Protein AF-P0DN00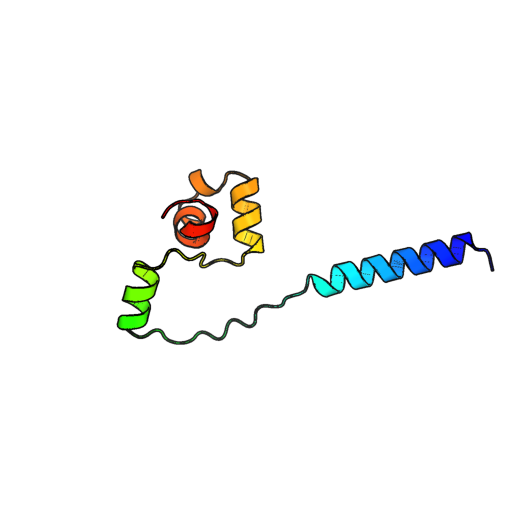-F1 (afdb_monomer_lite)

Sequence (80 aa):
MNLKVLAVFVLCAILVVVTAERRGTETGVYKKDTLQDLIKRTRNCIDRFPTGTCKQVKKGGSCKNSDKYRMNCRKTCGLC

InterPro domains:
  IPR003582 ShKT domain [PF01549] (44-80)
  IPR003582 ShKT domain [PS51670] (45-80)

pLDDT: mean 85.29, std 12.06, range [51.78, 96.19]

Radius of gyration: 19.95 Å; chains: 1; bounding box: 64×19×35 Å

Foldseek 3Di:
DDPVVVVVVVVVVVVVVVVVVPPPPDPDDDDDDDPVRVVVVVPDQDAQDDPVVLVVCVVVVVCVVDPVSVVRNVNSSVVD

Structure (mmCIF, N/CA/C/O backbone):
data_AF-P0DN00-F1
#
_entry.id   AF-P0DN00-F1
#
loop_
_atom_site.group_PDB
_atom_site.id
_atom_site.type_symbol
_atom_site.label_atom_id
_atom_site.label_alt_id
_atom_site.label_comp_id
_atom_site.label_asym_id
_atom_site.label_entity_id
_atom_site.label_seq_id
_atom_site.pdbx_PDB_ins_code
_atom_site.Cartn_x
_atom_site.Cartn_y
_atom_site.Cartn_z
_atom_site.occupancy
_atom_site.B_iso_or_equiv
_atom_site.auth_seq_id
_atom_site.auth_comp_id
_atom_site.auth_asym_id
_atom_site.auth_atom_id
_atom_site.pdbx_PDB_model_num
ATOM 1 N N . MET A 1 1 ? 43.596 -13.270 -23.766 1.00 65.31 1 MET A N 1
ATOM 2 C CA . MET A 1 1 ? 42.369 -12.817 -23.070 1.00 65.31 1 MET A CA 1
ATOM 3 C C . MET A 1 1 ? 42.335 -13.480 -21.702 1.00 65.31 1 MET A C 1
ATOM 5 O O . MET A 1 1 ? 42.367 -14.701 -21.640 1.00 65.31 1 MET A O 1
ATOM 9 N N . ASN A 1 2 ? 42.384 -12.710 -20.615 1.00 86.62 2 ASN A N 1
ATOM 10 C CA . ASN A 1 2 ? 42.477 -13.278 -19.268 1.00 86.62 2 ASN A CA 1
ATOM 11 C C . ASN A 1 2 ? 41.142 -13.917 -18.864 1.00 86.62 2 ASN A C 1
ATOM 13 O O . ASN A 1 2 ? 40.111 -13.251 -18.929 1.00 86.62 2 ASN A O 1
ATOM 17 N N . LEU A 1 3 ? 41.164 -15.159 -18.373 1.00 88.25 3 LEU A N 1
ATOM 18 C CA . LEU A 1 3 ? 39.977 -15.859 -17.855 1.00 88.25 3 LEU A CA 1
ATOM 19 C C . LEU A 1 3 ? 39.202 -15.017 -16.818 1.00 88.25 3 LEU A C 1
ATOM 21 O O . LEU A 1 3 ? 37.977 -15.032 -16.787 1.00 88.25 3 LEU A O 1
ATOM 25 N N . LYS A 1 4 ? 39.916 -14.201 -16.029 1.00 90.00 4 LYS A N 1
ATOM 26 C CA . LYS A 1 4 ? 39.339 -13.242 -15.070 1.00 90.00 4 LYS A CA 1
ATOM 27 C C . LYS A 1 4 ? 38.457 -12.182 -15.738 1.00 90.00 4 LYS A C 1
ATOM 29 O O . LYS A 1 4 ? 37.407 -11.845 -15.209 1.00 90.00 4 LYS A O 1
ATOM 34 N N . VAL A 1 5 ? 38.866 -11.674 -16.902 1.00 91.50 5 VAL A N 1
ATOM 35 C CA . VAL A 1 5 ? 38.102 -10.667 -17.656 1.00 91.50 5 VAL A CA 1
ATOM 36 C C . VAL A 1 5 ? 36.821 -11.293 -18.206 1.00 91.50 5 VAL A C 1
ATOM 38 O O . VAL A 1 5 ? 35.752 -10.711 -18.058 1.00 91.50 5 VAL A O 1
ATOM 41 N N . LEU A 1 6 ? 36.906 -12.516 -18.747 1.00 90.69 6 LEU A N 1
ATOM 42 C CA . LEU A 1 6 ? 35.729 -13.289 -19.166 1.00 90.69 6 LEU A CA 1
ATOM 43 C C . LEU A 1 6 ? 34.753 -13.515 -18.001 1.00 90.69 6 LEU A C 1
ATOM 45 O O . LEU A 1 6 ? 33.557 -13.296 -18.166 1.00 90.69 6 LEU A O 1
ATOM 49 N N . ALA A 1 7 ? 35.251 -13.873 -16.813 1.00 92.69 7 ALA A N 1
ATOM 50 C CA . ALA A 1 7 ? 34.413 -14.057 -15.628 1.00 92.69 7 ALA A CA 1
ATOM 51 C C . ALA A 1 7 ? 33.666 -12.772 -15.226 1.00 92.69 7 ALA A C 1
ATOM 53 O O . ALA A 1 7 ? 32.480 -12.830 -14.910 1.00 92.69 7 ALA A O 1
ATOM 54 N N . VAL A 1 8 ? 34.323 -11.606 -15.289 1.00 94.25 8 VAL A N 1
ATOM 55 C CA . VAL A 1 8 ? 33.679 -10.311 -15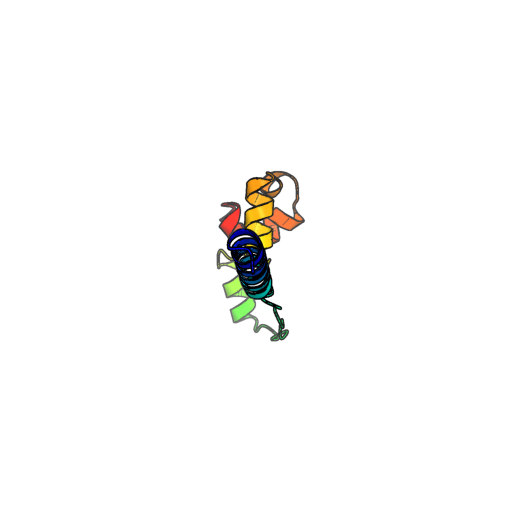.007 1.00 94.25 8 VAL A CA 1
ATOM 56 C C . VAL A 1 8 ? 32.575 -10.008 -16.023 1.00 94.25 8 VAL A C 1
ATOM 58 O O . VAL A 1 8 ? 31.470 -9.658 -15.617 1.00 94.25 8 VAL A O 1
ATOM 61 N N . PHE A 1 9 ? 32.821 -10.204 -17.323 1.00 93.75 9 PHE A N 1
ATOM 62 C CA . PHE A 1 9 ? 31.789 -10.007 -18.351 1.00 93.75 9 PHE A CA 1
ATOM 63 C C . PHE A 1 9 ? 30.578 -10.924 -18.146 1.00 93.75 9 PHE A C 1
ATOM 65 O O . PHE A 1 9 ? 29.441 -10.465 -18.251 1.00 93.75 9 PHE A O 1
ATOM 72 N N . VAL A 1 10 ? 30.811 -12.194 -17.803 1.00 94.56 10 VAL A N 1
ATOM 73 C CA . VAL A 1 10 ? 29.740 -13.158 -17.509 1.00 94.56 10 VAL A CA 1
ATOM 74 C C . VAL A 1 10 ? 28.939 -12.727 -16.277 1.00 94.56 10 VAL A C 1
ATOM 76 O O . VAL A 1 10 ? 27.712 -12.711 -16.330 1.00 94.56 10 VAL A O 1
ATOM 79 N N . LEU A 1 11 ? 29.598 -12.306 -15.191 1.00 94.50 11 LEU A N 1
ATOM 80 C CA . LEU A 1 11 ? 28.916 -11.792 -13.996 1.00 94.50 11 LEU A CA 1
ATOM 81 C C . LEU A 1 11 ? 28.083 -10.539 -14.302 1.00 94.50 11 LEU A C 1
ATOM 83 O O . LEU A 1 11 ? 26.938 -10.444 -13.860 1.00 94.50 11 LEU A O 1
ATOM 87 N N . CYS A 1 12 ? 28.612 -9.602 -15.094 1.00 94.12 12 CYS A N 1
ATOM 88 C CA . CYS A 1 12 ? 27.867 -8.425 -15.540 1.00 94.12 12 CYS A CA 1
ATOM 89 C C . CYS A 1 12 ? 26.636 -8.807 -16.375 1.00 94.12 12 CYS A C 1
ATOM 91 O O . CYS A 1 12 ? 25.557 -8.264 -16.143 1.00 94.12 12 CYS A O 1
ATOM 93 N N . ALA A 1 13 ? 26.764 -9.766 -17.298 1.00 92.44 13 ALA A N 1
ATOM 94 C CA . ALA A 1 13 ? 25.638 -10.257 -18.091 1.00 92.44 13 ALA A CA 1
ATOM 95 C C . ALA A 1 13 ? 24.555 -10.898 -17.206 1.00 92.44 13 ALA A C 1
ATOM 97 O O . ALA A 1 13 ? 23.373 -10.593 -17.369 1.00 92.44 13 ALA A O 1
ATOM 98 N N . ILE A 1 14 ? 24.948 -11.707 -16.2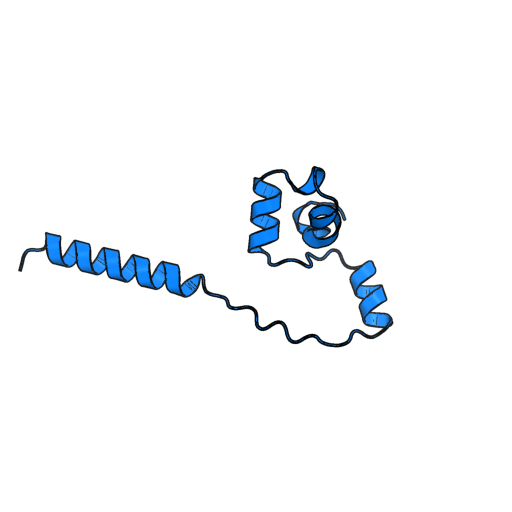14 1.00 92.44 14 ILE A N 1
ATOM 99 C CA . ILE A 1 14 ? 24.019 -12.299 -15.239 1.00 92.44 14 ILE A CA 1
ATOM 100 C C . ILE A 1 14 ? 23.271 -11.199 -14.468 1.00 92.44 14 ILE A C 1
ATOM 102 O O . ILE A 1 14 ? 22.052 -11.269 -14.337 1.00 92.44 14 ILE A O 1
ATOM 106 N N . LEU A 1 15 ? 23.960 -10.153 -13.997 1.00 89.56 15 LEU A N 1
ATOM 107 C CA . LEU A 1 15 ? 23.326 -9.035 -13.283 1.00 89.56 15 LEU A CA 1
ATOM 108 C C . LEU A 1 15 ? 22.303 -8.281 -14.149 1.00 89.56 15 LEU A C 1
ATOM 110 O O . LEU A 1 15 ? 21.230 -7.915 -13.661 1.00 89.56 15 LEU A O 1
ATOM 114 N N . VAL A 1 16 ? 22.598 -8.071 -15.434 1.00 89.31 16 VAL A N 1
ATOM 115 C CA . VAL A 1 16 ? 21.657 -7.438 -16.373 1.00 89.31 16 VAL A CA 1
ATOM 116 C C . VAL A 1 16 ? 20.415 -8.309 -16.571 1.00 89.31 16 VAL A C 1
ATOM 118 O O . VAL A 1 16 ? 19.302 -7.799 -16.475 1.00 89.31 16 VAL A O 1
ATOM 121 N N . VAL A 1 17 ? 20.574 -9.623 -16.753 1.00 87.81 17 VAL A N 1
ATOM 122 C CA . VAL A 1 17 ? 19.437 -10.558 -16.866 1.00 87.81 17 VAL A CA 1
ATOM 123 C C . VAL A 1 17 ? 18.587 -10.552 -15.589 1.00 87.81 17 VAL A C 1
ATOM 125 O O . VAL A 1 17 ? 17.371 -10.384 -15.652 1.00 87.81 17 VAL A O 1
ATOM 128 N N . VAL A 1 18 ? 19.219 -10.632 -14.413 1.00 85.69 18 VAL A N 1
ATOM 129 C CA . VAL A 1 18 ? 18.525 -10.619 -13.111 1.00 85.69 18 VAL A CA 1
ATOM 130 C C . VAL A 1 18 ? 17.746 -9.318 -12.883 1.00 85.69 18 VAL A C 1
ATOM 132 O O . VAL A 1 18 ? 16.685 -9.327 -12.256 1.00 85.69 18 VAL A O 1
ATOM 135 N N . THR A 1 19 ? 18.255 -8.183 -13.365 1.00 80.81 19 THR A N 1
ATOM 136 C CA . THR A 1 19 ? 17.567 -6.888 -13.238 1.00 80.81 19 THR A CA 1
ATOM 137 C C . THR A 1 19 ? 16.481 -6.682 -14.294 1.00 80.81 19 THR A C 1
ATOM 139 O O . THR A 1 19 ? 15.477 -6.034 -13.987 1.00 80.81 19 THR A O 1
ATOM 142 N N . ALA A 1 20 ? 16.622 -7.262 -15.490 1.00 76.06 20 ALA A N 1
ATOM 143 C CA . ALA A 1 20 ? 15.601 -7.231 -16.537 1.00 76.06 20 ALA A CA 1
ATOM 144 C C . ALA A 1 20 ? 14.326 -7.983 -16.118 1.00 76.06 20 ALA A C 1
ATOM 146 O O . ALA A 1 20 ? 13.231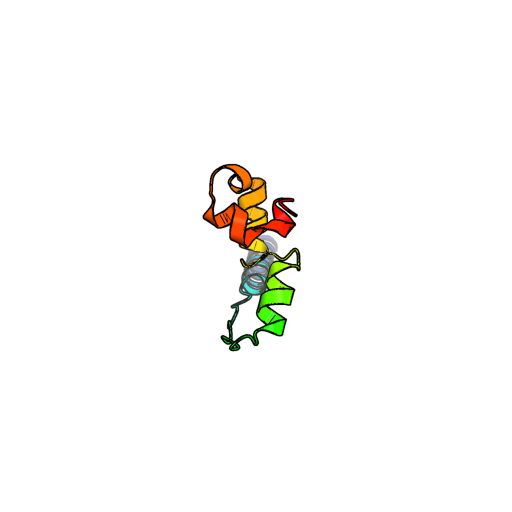 -7.441 -16.256 1.00 76.06 20 ALA A O 1
ATOM 147 N N . GLU A 1 21 ? 14.467 -9.156 -15.493 1.00 66.31 21 GLU A N 1
ATOM 148 C CA . GLU A 1 21 ? 13.346 -9.963 -14.975 1.00 66.31 21 GLU A CA 1
ATOM 149 C C . GLU A 1 21 ? 12.496 -9.215 -13.926 1.00 66.31 21 GLU A C 1
ATOM 151 O O . GLU A 1 21 ? 11.315 -9.504 -13.741 1.00 66.31 21 GLU A O 1
ATOM 156 N N . ARG A 1 22 ? 13.060 -8.216 -13.227 1.00 63.03 22 ARG A N 1
ATOM 157 C CA . ARG A 1 22 ? 12.314 -7.447 -12.214 1.00 63.03 22 ARG A CA 1
ATOM 158 C C . ARG A 1 22 ? 11.432 -6.342 -12.787 1.00 63.03 22 ARG A C 1
ATOM 160 O O . ARG A 1 22 ? 10.613 -5.801 -12.042 1.00 63.03 22 ARG A O 1
ATOM 167 N N . ARG A 1 23 ? 11.556 -5.989 -14.070 1.00 55.03 23 ARG A N 1
ATOM 168 C CA . ARG A 1 23 ? 10.695 -4.980 -14.709 1.00 55.03 23 ARG A CA 1
ATOM 169 C C . ARG A 1 23 ? 9.381 -5.605 -15.177 1.00 55.03 23 ARG A C 1
ATOM 171 O O . ARG A 1 23 ? 9.046 -5.578 -16.354 1.00 55.03 23 ARG A O 1
ATOM 178 N N . GLY A 1 24 ? 8.600 -6.128 -14.237 1.00 56.75 24 GLY A N 1
ATOM 179 C CA . GLY A 1 24 ? 7.170 -6.326 -14.453 1.00 56.75 24 GLY A CA 1
ATOM 180 C C . GLY A 1 24 ? 6.478 -4.964 -14.447 1.00 56.75 24 GLY A C 1
ATOM 181 O O . GLY A 1 24 ? 6.057 -4.489 -13.397 1.00 56.75 24 GLY A O 1
ATOM 182 N N . THR A 1 25 ? 6.416 -4.292 -15.596 1.00 52.94 25 THR A N 1
ATOM 183 C CA . THR A 1 25 ? 5.611 -3.077 -15.772 1.00 52.94 25 THR A CA 1
ATOM 184 C C . THR A 1 25 ? 4.136 -3.460 -15.852 1.00 52.94 25 THR A C 1
ATOM 186 O O . THR A 1 25 ? 3.654 -3.942 -16.875 1.00 52.94 25 THR A O 1
ATOM 189 N N . GLU A 1 26 ? 3.436 -3.257 -14.740 1.00 57.06 26 GLU A N 1
ATOM 190 C CA . GLU A 1 26 ? 1.989 -3.371 -14.584 1.00 57.06 26 GLU A CA 1
ATOM 191 C C . GLU A 1 26 ? 1.276 -2.335 -15.473 1.00 57.06 26 GLU A C 1
ATOM 193 O O . GLU A 1 26 ? 1.170 -1.161 -15.122 1.00 57.06 26 GLU A O 1
ATOM 198 N N . THR A 1 27 ? 0.756 -2.744 -16.632 1.00 51.78 27 THR A N 1
ATOM 199 C CA . THR A 1 27 ? -0.225 -1.935 -17.370 1.00 51.78 27 THR A CA 1
ATOM 200 C C . THR A 1 27 ? -1.603 -2.179 -16.759 1.00 51.78 27 THR A C 1
ATOM 202 O O . THR A 1 27 ? -2.363 -3.057 -17.160 1.00 51.78 27 THR A O 1
ATOM 205 N N . GLY A 1 28 ? -1.915 -1.426 -15.703 1.00 60.34 28 GLY A N 1
ATOM 206 C CA . GLY A 1 28 ? -3.222 -1.468 -15.055 1.00 60.34 28 GLY A CA 1
ATOM 207 C C . GLY A 1 28 ? -4.309 -0.895 -15.963 1.00 60.34 28 GLY A C 1
ATOM 208 O O . GLY A 1 28 ? -4.589 0.298 -15.917 1.00 60.34 28 GLY A O 1
ATOM 209 N N . VAL A 1 29 ? -4.948 -1.736 -16.778 1.00 54.69 29 VAL A N 1
ATOM 210 C CA . VAL A 1 29 ? -6.200 -1.378 -17.457 1.00 54.69 29 VAL A CA 1
ATOM 211 C C . VAL A 1 29 ? -7.284 -1.217 -16.386 1.00 54.69 29 VAL A C 1
ATOM 213 O O . VAL A 1 29 ? -7.670 -2.183 -15.725 1.00 54.69 29 VAL A O 1
ATOM 216 N N . TYR A 1 30 ? -7.770 0.010 -16.189 1.00 62.28 30 TYR A N 1
ATOM 217 C CA . TYR A 1 30 ? -8.866 0.302 -15.264 1.00 62.28 30 TYR A CA 1
ATOM 218 C C . TYR A 1 30 ? -10.177 -0.271 -15.821 1.00 62.28 30 TYR A C 1
ATOM 220 O O . TYR A 1 30 ? -10.857 0.351 -16.637 1.00 62.28 30 TYR A O 1
ATOM 228 N N . LYS A 1 31 ? -10.537 -1.487 -15.403 1.00 75.25 31 LYS A N 1
ATOM 229 C CA . LYS A 1 31 ? -11.863 -2.058 -15.661 1.00 75.25 31 LYS A CA 1
ATOM 230 C C . LYS A 1 31 ? -12.861 -1.441 -14.681 1.00 75.25 31 LYS A C 1
ATOM 232 O O . LYS A 1 31 ? -12.661 -1.526 -13.472 1.00 75.25 31 LYS A O 1
ATOM 237 N N . LYS A 1 32 ? -13.942 -0.847 -15.194 1.00 77.75 32 LYS A N 1
ATOM 238 C CA . LYS A 1 32 ? -15.058 -0.374 -14.364 1.00 77.75 32 LYS A CA 1
ATOM 239 C C . LYS A 1 32 ? -15.742 -1.583 -13.713 1.00 77.75 32 LYS A C 1
ATOM 241 O O . LYS A 1 32 ? -16.239 -2.458 -14.417 1.00 77.75 32 LYS A O 1
ATOM 246 N N . ASP A 1 33 ? -15.727 -1.637 -12.386 1.00 80.25 33 ASP A N 1
ATOM 247 C CA . ASP A 1 33 ? -16.336 -2.715 -11.601 1.00 80.25 33 ASP A CA 1
ATOM 248 C C . ASP A 1 33 ? -17.868 -2.609 -11.578 1.00 80.25 33 ASP A C 1
ATOM 250 O O . ASP A 1 33 ? -18.423 -1.514 -11.458 1.00 80.25 33 ASP A O 1
ATOM 254 N N . THR A 1 34 ? -18.565 -3.747 -11.649 1.00 88.50 34 THR A N 1
ATOM 255 C CA . THR A 1 34 ? -20.010 -3.812 -11.370 1.00 88.50 34 THR A CA 1
ATOM 256 C C . THR A 1 34 ? -20.278 -3.797 -9.859 1.00 88.50 34 THR A C 1
ATOM 258 O O . THR A 1 34 ? -19.385 -4.075 -9.058 1.00 88.50 34 THR A O 1
ATOM 261 N N . LEU A 1 35 ? -21.521 -3.537 -9.428 1.00 88.12 35 LEU A N 1
ATOM 262 C CA . LEU A 1 35 ? -21.887 -3.606 -8.002 1.00 88.12 35 LEU A CA 1
ATOM 263 C C . LEU A 1 35 ? -21.565 -4.980 -7.383 1.00 88.12 35 LEU A C 1
ATOM 265 O O . LEU A 1 35 ? -21.085 -5.056 -6.253 1.00 88.12 35 LEU A O 1
ATOM 269 N N . GLN A 1 36 ? -21.779 -6.061 -8.138 1.00 87.19 36 GLN A N 1
ATOM 270 C CA . GLN A 1 36 ? -21.424 -7.416 -7.711 1.00 87.19 36 GLN A CA 1
ATOM 271 C C . GLN A 1 36 ? -19.908 -7.568 -7.520 1.00 87.19 36 GLN A C 1
ATOM 273 O O . GLN A 1 36 ? -19.473 -8.134 -6.517 1.00 87.19 36 GLN A O 1
ATOM 278 N N . ASP A 1 37 ? -19.093 -7.002 -8.416 1.00 82.25 37 ASP A N 1
ATOM 279 C CA . ASP A 1 37 ? -17.631 -7.001 -8.277 1.00 82.25 37 ASP A CA 1
ATOM 280 C C . ASP A 1 37 ? -17.174 -6.193 -7.056 1.00 82.25 37 ASP A C 1
ATOM 282 O O . ASP A 1 37 ? -16.273 -6.624 -6.337 1.00 82.25 37 ASP A O 1
ATOM 286 N N . LEU A 1 38 ? -17.823 -5.062 -6.762 1.00 79.50 38 LEU A N 1
ATOM 287 C CA . LEU A 1 38 ? -17.561 -4.269 -5.556 1.00 79.50 38 LEU A CA 1
ATOM 288 C C . LEU A 1 38 ? -17.905 -5.029 -4.268 1.00 79.50 38 LEU A C 1
ATOM 290 O O . LEU A 1 38 ? -17.095 -5.053 -3.335 1.00 79.50 38 LEU A O 1
ATOM 294 N N . ILE A 1 39 ? -19.066 -5.687 -4.209 1.00 82.69 39 ILE A N 1
ATOM 295 C CA . ILE A 1 39 ? -19.456 -6.519 -3.059 1.00 82.69 39 ILE A CA 1
ATOM 296 C C . ILE A 1 39 ? -18.464 -7.675 -2.897 1.00 82.69 39 ILE A C 1
ATOM 298 O O . ILE A 1 39 ? -17.980 -7.940 -1.794 1.00 82.69 39 ILE A O 1
ATOM 302 N N . LYS A 1 40 ? -18.095 -8.327 -4.004 1.00 80.38 40 LYS A N 1
ATOM 303 C CA . LYS A 1 40 ? -17.117 -9.416 -4.020 1.00 80.38 40 LYS A CA 1
ATOM 304 C C . LYS A 1 40 ? -15.735 -8.943 -3.570 1.00 80.38 40 LYS A C 1
ATOM 306 O O . LYS A 1 40 ? -15.134 -9.606 -2.737 1.00 80.38 40 LYS A O 1
ATOM 311 N N . ARG A 1 41 ? -15.237 -7.789 -4.029 1.00 71.06 41 ARG A N 1
ATOM 312 C CA . ARG A 1 41 ? -13.968 -7.190 -3.560 1.00 71.06 41 ARG A CA 1
ATOM 313 C C . ARG A 1 41 ? -14.019 -6.783 -2.088 1.00 71.06 41 ARG A C 1
ATOM 315 O O . ARG A 1 41 ? -12.992 -6.831 -1.422 1.00 71.06 41 ARG A O 1
ATOM 322 N N . THR A 1 42 ? -15.183 -6.377 -1.586 1.00 75.25 42 THR A N 1
ATOM 323 C CA . THR A 1 42 ? -15.371 -6.053 -0.163 1.00 75.25 42 THR A CA 1
ATOM 324 C C . THR A 1 42 ? -15.291 -7.308 0.707 1.00 75.25 42 THR A C 1
ATOM 326 O O . THR A 1 42 ? -14.676 -7.271 1.772 1.00 75.25 42 THR A O 1
ATOM 329 N N . ARG A 1 43 ? -15.859 -8.429 0.239 1.00 79.50 43 ARG A N 1
ATOM 330 C CA . ARG A 1 43 ? -15.790 -9.732 0.925 1.00 79.50 43 ARG A CA 1
ATOM 331 C C . ARG A 1 43 ? -14.452 -10.446 0.738 1.00 79.50 43 ARG A C 1
ATOM 333 O O . ARG A 1 43 ? -14.014 -11.167 1.626 1.00 79.50 43 ARG A O 1
ATOM 340 N N . ASN A 1 44 ? -13.804 -10.264 -0.407 1.00 83.81 44 ASN A N 1
ATOM 341 C CA . ASN A 1 44 ? -12.574 -10.966 -0.727 1.00 83.81 44 ASN A CA 1
ATOM 342 C C . ASN A 1 44 ? -11.385 -10.372 0.024 1.00 83.81 44 ASN A C 1
ATOM 344 O O . ASN A 1 44 ? -11.081 -9.182 -0.062 1.00 83.81 44 ASN A O 1
ATOM 348 N N . CYS A 1 45 ? -10.644 -11.254 0.683 1.00 89.12 45 CYS A N 1
ATOM 349 C CA . CYS A 1 45 ? -9.354 -10.929 1.258 1.00 89.12 45 CYS A CA 1
ATOM 350 C C . CYS A 1 45 ? -8.290 -10.821 0.155 1.00 89.12 45 CYS A C 1
ATOM 352 O O . CYS A 1 45 ? -7.674 -11.817 -0.232 1.00 89.12 45 CYS A O 1
ATOM 354 N N . ILE A 1 46 ? -8.089 -9.615 -0.379 1.00 90.50 46 ILE A N 1
ATOM 355 C CA . ILE A 1 46 ? -7.090 -9.344 -1.422 1.00 90.50 46 ILE A CA 1
ATOM 356 C C . ILE A 1 46 ? -6.146 -8.214 -1.027 1.00 90.50 46 ILE A C 1
ATOM 358 O O . ILE A 1 46 ? -6.510 -7.300 -0.285 1.00 90.50 46 ILE A O 1
ATOM 362 N N . ASP A 1 47 ? -4.940 -8.270 -1.585 1.00 94.25 47 ASP A N 1
ATOM 363 C CA . ASP A 1 47 ? -4.049 -7.120 -1.649 1.00 94.25 47 ASP A CA 1
ATOM 364 C C . ASP A 1 47 ? -4.391 -6.317 -2.908 1.00 94.25 47 ASP A C 1
ATOM 366 O O . ASP A 1 47 ? -4.488 -6.863 -4.005 1.00 94.25 47 ASP A O 1
ATOM 370 N N . ARG A 1 48 ? -4.630 -5.019 -2.728 1.00 91.12 48 ARG A N 1
ATOM 371 C CA . ARG A 1 48 ? -4.890 -4.048 -3.797 1.00 91.12 48 ARG A CA 1
ATOM 372 C C . ARG A 1 48 ? -3.604 -3.455 -4.357 1.00 91.12 48 ARG A C 1
ATOM 374 O O . ARG A 1 48 ? -3.604 -2.973 -5.482 1.00 91.12 48 ARG A O 1
ATOM 381 N N . PHE A 1 49 ? -2.533 -3.452 -3.566 1.00 93.00 49 PHE A N 1
ATOM 382 C CA . PHE A 1 49 ? -1.214 -3.038 -4.029 1.00 93.00 49 PHE A CA 1
ATOM 383 C C . PHE A 1 49 ? -0.419 -4.205 -4.613 1.00 93.00 49 PHE A C 1
ATOM 385 O O . PHE A 1 49 ? -0.693 -5.362 -4.281 1.00 93.00 49 PHE A O 1
ATOM 392 N N . PRO A 1 50 ? 0.599 -3.900 -5.440 1.00 94.31 50 PRO A N 1
ATOM 393 C CA . PRO A 1 50 ? 1.495 -4.905 -5.985 1.00 94.31 50 PRO A CA 1
ATOM 394 C C . PRO A 1 50 ? 2.083 -5.779 -4.881 1.00 94.31 50 PRO A C 1
ATOM 396 O O . PRO A 1 50 ? 2.425 -5.310 -3.789 1.00 94.31 50 PRO A O 1
ATOM 399 N N . THR A 1 51 ? 2.262 -7.064 -5.183 1.00 92.06 51 THR A N 1
ATOM 400 C CA . THR A 1 51 ? 2.768 -8.042 -4.206 1.00 92.06 51 THR A CA 1
ATOM 401 C C . THR A 1 51 ? 4.122 -7.612 -3.626 1.00 92.06 51 THR A C 1
ATOM 403 O O . THR A 1 51 ? 4.375 -7.806 -2.437 1.00 92.06 51 THR A O 1
ATOM 406 N N . GLY A 1 52 ? 4.985 -6.985 -4.436 1.00 93.06 52 GLY A N 1
ATOM 407 C CA . GLY A 1 52 ? 6.266 -6.435 -3.982 1.00 93.06 52 GLY A CA 1
ATOM 408 C C . GLY A 1 52 ? 6.102 -5.352 -2.913 1.00 93.06 52 GLY A C 1
ATOM 409 O O . GLY A 1 52 ? 6.760 -5.409 -1.874 1.00 93.06 52 GLY A O 1
ATOM 410 N N . THR A 1 53 ? 5.166 -4.421 -3.116 1.00 94.31 53 THR A N 1
ATOM 411 C CA . THR A 1 53 ? 4.847 -3.355 -2.159 1.00 94.31 53 THR A CA 1
ATOM 412 C C . THR A 1 53 ? 4.347 -3.938 -0.844 1.00 94.31 53 THR A C 1
ATOM 414 O O . THR A 1 53 ? 4.897 -3.619 0.207 1.00 94.31 53 THR A O 1
ATOM 417 N N . CYS A 1 54 ? 3.361 -4.839 -0.875 1.00 96.19 54 CYS A N 1
ATOM 418 C CA . CYS A 1 54 ? 2.809 -5.410 0.354 1.00 96.19 54 CYS A CA 1
ATOM 419 C C . CYS A 1 54 ? 3.819 -6.281 1.117 1.00 96.19 54 CYS A C 1
ATOM 421 O O . CYS A 1 54 ? 3.879 -6.214 2.346 1.00 96.19 54 CYS A O 1
ATOM 423 N N . LYS A 1 55 ? 4.669 -7.047 0.418 1.00 95.56 55 LYS A N 1
ATOM 424 C CA . LYS A 1 55 ? 5.769 -7.795 1.050 1.00 95.56 55 LYS A CA 1
ATOM 425 C C . LYS A 1 55 ? 6.757 -6.862 1.748 1.00 95.56 55 LYS A C 1
ATOM 427 O O . L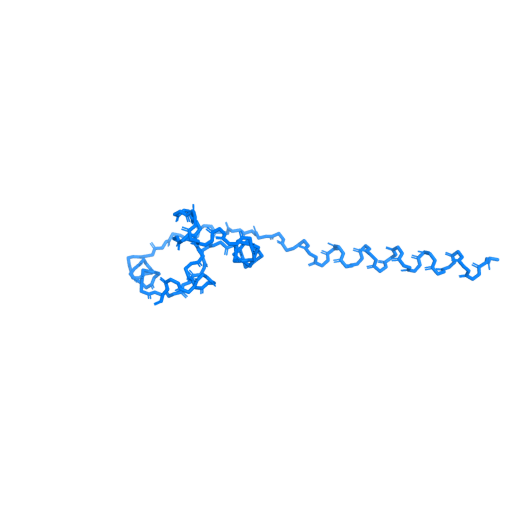YS A 1 55 ? 7.138 -7.127 2.889 1.00 95.56 55 LYS A O 1
ATOM 432 N N . GLN A 1 56 ? 7.133 -5.761 1.097 1.00 94.44 56 GLN A N 1
ATOM 433 C CA . GLN A 1 56 ? 8.041 -4.773 1.676 1.00 94.44 56 GLN A CA 1
ATOM 434 C C . GLN A 1 56 ? 7.421 -4.080 2.896 1.00 94.44 56 GLN A C 1
ATOM 436 O O . GLN A 1 56 ? 8.080 -3.925 3.919 1.00 94.44 56 GLN A O 1
ATOM 441 N N . VAL A 1 57 ? 6.137 -3.737 2.820 1.00 93.19 57 VAL A N 1
ATOM 442 C CA . VAL A 1 57 ? 5.351 -3.158 3.921 1.00 93.19 57 VAL A CA 1
ATOM 443 C C . VAL A 1 57 ? 5.272 -4.104 5.118 1.00 93.19 57 VAL A C 1
ATOM 445 O O . VAL A 1 57 ? 5.459 -3.667 6.253 1.00 93.19 57 VAL A O 1
ATOM 448 N N . LYS A 1 58 ? 5.026 -5.401 4.886 1.00 94.12 58 LYS A N 1
ATOM 449 C CA . LYS A 1 58 ? 5.018 -6.417 5.947 1.00 94.12 58 LYS A CA 1
ATOM 450 C C . LYS A 1 58 ? 6.383 -6.531 6.609 1.00 94.12 58 LYS A C 1
ATOM 452 O O . LYS A 1 58 ? 6.462 -6.522 7.833 1.00 94.12 58 LYS A O 1
ATOM 457 N N . LYS A 1 59 ? 7.449 -6.585 5.806 1.00 94.25 59 LYS A N 1
ATOM 458 C CA . LYS A 1 59 ? 8.830 -6.631 6.299 1.00 94.25 59 LYS A CA 1
ATOM 459 C C . LYS A 1 59 ? 9.198 -5.379 7.103 1.00 94.25 59 LYS A C 1
ATOM 461 O O . LYS A 1 59 ? 9.865 -5.494 8.120 1.00 94.25 59 LYS A O 1
ATOM 466 N N . GLY A 1 60 ? 8.747 -4.204 6.666 1.00 93.19 60 GLY A N 1
ATOM 467 C CA . GLY A 1 60 ? 8.993 -2.925 7.336 1.00 93.19 60 GLY A CA 1
ATOM 468 C C . GLY A 1 60 ? 8.072 -2.628 8.524 1.00 93.19 60 GLY A C 1
ATOM 469 O O . GLY A 1 60 ? 8.171 -1.552 9.103 1.00 93.19 60 GLY A O 1
ATOM 470 N N . GLY A 1 61 ? 7.136 -3.520 8.871 1.00 91.12 61 GLY A N 1
ATOM 471 C CA . GLY A 1 61 ? 6.198 -3.315 9.983 1.00 91.12 61 GLY A CA 1
ATOM 472 C C . GLY A 1 61 ? 5.115 -2.254 9.735 1.00 91.12 61 GLY A C 1
ATOM 473 O O . GLY A 1 61 ? 4.288 -1.994 10.608 1.00 91.12 61 GLY A O 1
ATOM 474 N N . SER A 1 62 ? 5.043 -1.669 8.535 1.00 92.19 62 SER A N 1
ATOM 475 C CA . SER A 1 62 ? 4.091 -0.596 8.212 1.00 92.19 62 SER A CA 1
ATOM 476 C C . SER A 1 62 ? 2.637 -1.074 8.113 1.00 92.19 62 SER A C 1
ATOM 478 O O . SER A 1 62 ? 1.729 -0.248 8.081 1.00 92.19 62 SER A O 1
ATOM 480 N N . CYS A 1 63 ? 2.404 -2.393 8.120 1.00 92.00 63 CYS A N 1
ATOM 481 C CA . CYS A 1 63 ? 1.069 -2.991 8.187 1.00 92.00 63 CYS A CA 1
ATOM 482 C C . CYS A 1 63 ? 0.237 -2.489 9.373 1.00 92.00 63 CYS A C 1
ATOM 484 O O . CYS A 1 63 ? -0.973 -2.420 9.243 1.00 92.00 63 CYS A O 1
ATOM 486 N N . LYS A 1 64 ? 0.843 -2.167 10.524 1.00 89.50 64 LYS A N 1
ATOM 487 C CA . LYS A 1 64 ? 0.106 -1.684 11.709 1.00 89.50 64 LYS A CA 1
ATOM 488 C C . LYS A 1 64 ? 0.065 -0.159 11.808 1.00 89.50 64 LYS A C 1
ATOM 490 O O . LYS A 1 64 ? -0.869 0.388 12.376 1.00 89.50 64 LYS A O 1
ATOM 495 N N . ASN A 1 65 ? 1.050 0.508 11.211 1.00 91.44 65 ASN A N 1
ATOM 496 C CA . ASN A 1 65 ? 1.318 1.930 11.434 1.00 91.44 65 ASN A CA 1
ATOM 497 C C . ASN A 1 65 ? 0.723 2.841 10.350 1.00 91.44 65 ASN A C 1
ATOM 499 O O . ASN A 1 65 ? 0.889 4.054 10.410 1.00 91.44 65 ASN A O 1
ATOM 503 N N . SER A 1 66 ? 0.089 2.279 9.318 1.00 91.88 66 SER A N 1
ATOM 504 C CA . SER A 1 66 ? -0.442 3.052 8.197 1.00 91.88 66 SER A CA 1
ATOM 505 C C . SER A 1 66 ? -1.781 2.505 7.731 1.00 91.88 66 SER A C 1
ATOM 507 O O . SER A 1 66 ? -1.850 1.406 7.177 1.00 91.88 66 SER A O 1
ATOM 509 N N . ASP A 1 67 ? -2.836 3.307 7.862 1.00 92.94 67 ASP A N 1
ATOM 510 C CA . ASP A 1 67 ? -4.172 2.940 7.379 1.00 92.94 67 ASP A CA 1
ATOM 511 C C . ASP A 1 67 ? -4.192 2.686 5.869 1.00 92.94 67 ASP A C 1
ATOM 513 O O . ASP A 1 67 ? -4.864 1.768 5.393 1.00 92.94 67 ASP A O 1
ATOM 517 N N . LYS A 1 68 ? -3.358 3.413 5.114 1.00 93.62 68 LYS A N 1
ATOM 518 C CA . LYS A 1 68 ? -3.150 3.181 3.680 1.00 93.62 68 LYS A CA 1
ATOM 519 C C . LYS A 1 68 ? -2.754 1.730 3.405 1.00 93.62 68 LYS A C 1
ATOM 521 O O . LYS A 1 68 ? -3.342 1.094 2.531 1.00 93.62 68 LYS A O 1
ATOM 526 N N . TYR A 1 69 ? -1.773 1.198 4.128 1.00 94.56 69 TYR A N 1
ATOM 527 C CA . TYR A 1 69 ? -1.319 -0.176 3.928 1.00 94.56 69 TYR A CA 1
ATOM 528 C C . TYR A 1 69 ? -2.234 -1.202 4.589 1.00 94.56 69 TYR A C 1
ATOM 530 O O . TYR A 1 69 ? -2.431 -2.271 4.019 1.00 94.56 69 TYR A O 1
ATOM 538 N N . ARG A 1 70 ? -2.870 -0.864 5.715 1.00 92.44 70 ARG A N 1
ATOM 539 C CA . ARG A 1 70 ? -3.896 -1.716 6.328 1.00 92.44 70 ARG A CA 1
ATOM 540 C C . ARG A 1 70 ? -5.020 -2.024 5.354 1.00 92.44 70 ARG A C 1
ATOM 542 O O . ARG A 1 70 ? -5.381 -3.181 5.213 1.00 92.44 70 ARG A O 1
ATOM 549 N N . MET A 1 71 ? -5.538 -1.017 4.651 1.00 90.56 71 MET A N 1
ATOM 550 C CA . MET A 1 71 ? -6.650 -1.191 3.711 1.00 90.56 71 MET A CA 1
ATOM 551 C C . MET A 1 71 ? -6.240 -1.850 2.389 1.00 90.56 71 MET A C 1
ATOM 553 O O . MET A 1 71 ? -7.029 -2.596 1.811 1.00 90.56 71 MET A O 1
ATOM 557 N N . ASN A 1 72 ? -5.029 -1.576 1.893 1.00 93.81 72 ASN A N 1
ATOM 558 C CA . ASN A 1 72 ? -4.595 -2.034 0.569 1.00 93.81 72 ASN A CA 1
ATOM 559 C C . ASN A 1 72 ? -3.739 -3.307 0.588 1.00 93.81 72 ASN A C 1
ATOM 561 O O . ASN A 1 72 ? -3.599 -3.934 -0.453 1.00 93.81 72 ASN A O 1
ATOM 565 N N . CYS A 1 73 ? -3.197 -3.718 1.733 1.00 95.25 73 CYS A N 1
ATOM 566 C CA . CYS A 1 73 ? -2.413 -4.946 1.889 1.00 95.25 73 CYS A CA 1
ATOM 567 C C . CYS A 1 73 ? -3.046 -5.894 2.920 1.00 95.25 73 CYS A C 1
ATOM 569 O O . CYS A 1 73 ? -2.335 -6.551 3.680 1.00 95.25 73 CYS A O 1
ATOM 571 N N . ARG A 1 74 ? -4.386 -5.937 3.0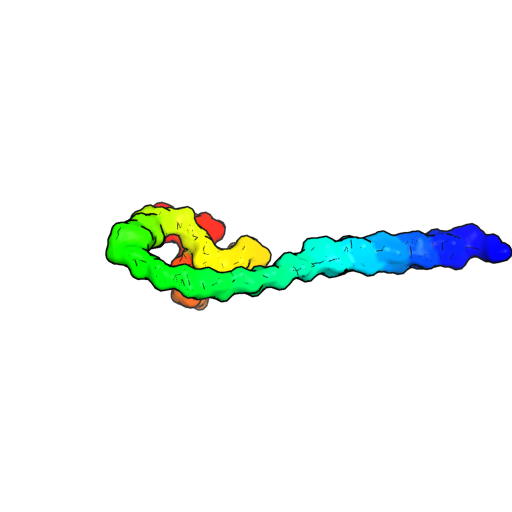00 1.00 92.94 74 ARG A N 1
ATOM 572 C CA . ARG A 1 74 ? -5.123 -6.681 4.038 1.00 92.94 74 ARG A CA 1
ATOM 573 C C . ARG A 1 74 ? -4.727 -8.149 4.106 1.00 92.94 74 ARG A C 1
ATOM 575 O O . ARG A 1 74 ? -4.503 -8.655 5.200 1.00 92.94 74 ARG A O 1
ATOM 582 N N . LYS A 1 75 ? -4.604 -8.816 2.956 1.00 94.62 75 LYS A N 1
ATOM 583 C CA . LYS A 1 75 ? -4.252 -10.237 2.893 1.00 94.62 75 LYS A CA 1
ATOM 584 C C . LYS A 1 75 ? -2.830 -10.459 3.387 1.00 94.62 75 LYS A C 1
ATOM 586 O O . LYS A 1 75 ? -2.608 -11.265 4.286 1.00 94.62 75 LYS A O 1
ATOM 591 N N . THR A 1 76 ? -1.866 -9.716 2.848 1.00 95.69 76 THR A N 1
ATOM 592 C CA . THR A 1 76 ? -0.461 -9.845 3.252 1.00 95.69 76 THR A CA 1
ATOM 593 C C . THR A 1 76 ? -0.256 -9.486 4.731 1.00 95.69 76 THR A C 1
ATOM 595 O O . THR A 1 76 ? 0.508 -10.164 5.430 1.00 95.69 76 THR A O 1
ATOM 598 N N . CYS A 1 77 ? -0.953 -8.457 5.218 1.00 94.69 77 CYS A N 1
ATOM 599 C CA . CYS A 1 77 ? -0.904 -7.996 6.603 1.00 94.69 77 CYS A CA 1
ATOM 600 C C . CYS A 1 77 ? -1.739 -8.845 7.583 1.00 94.69 77 CYS A C 1
ATOM 602 O O . CYS A 1 77 ? -1.634 -8.599 8.781 1.00 94.69 77 CYS A O 1
ATOM 604 N N . GLY A 1 78 ? -2.535 -9.820 7.120 1.00 92.56 78 GLY A N 1
ATOM 605 C CA . GLY A 1 78 ? -3.391 -10.648 7.985 1.00 92.56 78 GLY A CA 1
ATOM 606 C C . GLY A 1 78 ? -4.530 -9.868 8.655 1.00 92.56 78 GLY A C 1
ATOM 607 O O . GLY A 1 78 ? -4.816 -10.078 9.824 1.00 92.56 78 GLY A O 1
ATOM 608 N N . LEU A 1 79 ? -5.111 -8.901 7.940 1.00 89.75 79 LEU A N 1
ATOM 609 C CA . LEU A 1 79 ? -6.239 -8.054 8.376 1.00 89.75 79 LEU A CA 1
ATOM 610 C C . LEU A 1 79 ? -7.565 -8.481 7.723 1.00 89.75 79 LEU A C 1
ATOM 612 O O . LEU A 1 79 ? -8.500 -7.690 7.524 1.00 89.75 79 LEU A O 1
ATOM 616 N N . CYS A 1 80 ? -7.571 -9.733 7.308 1.00 86.50 80 CYS A N 1
ATOM 617 C CA . CYS A 1 80 ? -8.732 -10.563 7.119 1.00 86.50 80 CYS A CA 1
ATOM 618 C C . CYS A 1 80 ? -8.662 -11.579 8.270 1.00 86.50 80 CYS A C 1
ATOM 620 O O . CYS A 1 80 ? -9.742 -11.927 8.764 1.00 86.50 80 CYS A O 1
#

Secondary structure (DSSP, 8-state):
--HHHHHHHHHHHHHHHHHHTT--------PPPPHHHHHHHHHS--B-S-HHHHHHHHHTTHHHH-HHHHHHBHHHHT--

Organism: Anemonia viridis (NCBI:txid51769)